Protein AF-A0A498G4J8-F1 (afdb_monomer)

Secondary structure (DSSP, 8-state):
-GGGHHHHS-TTTSS--HHHHHHHHHHHHHHHHHS--HHHHHHHHHHHHHHHHHHHHHHS--SSSSTTS-----S-EETTTTEEPPP--SS-STTSHHHHHHHHHHHHHHHHH--HHHHHHHHHHHHHHHHHHHHTTTHHHHHT-

Foldseek 3Di:
DLQVCVPVHDRLEPSQALVVLVVQLVVLVVVCVVPPDPVSVVSNVVSVVSNCVSVVQQAAFAPDLQRLVRPDQARHAHVVVRDGHGHNCNPVHQLAPVNLVVLCVVLVVQLVVDDDPSVVVSVVVSVVSPVCNVCSNVVCVVVVD

Sequence (145 aa):
FPDVDLFVGVHRKTLHFPVYYSVAAAVFGAVAVASPSTLTVGVAFFFLSAGLHSASDWFGAGDELRPWDRTSDRAVYVHPAKRWLRPRYLVRYDGAPEDLALTLLFAVPGFLAFSGGVRVAVAVGVAVALFYTGFRKRMPEWFGI

Radius of gyration: 16.63 Å; Cα contacts (8 Å, |Δi|>4): 217; chains: 1; bounding box: 40×32×51 Å

Mean predicted aligned error: 2.95 Å

pLDDT: mean 96.65, std 2.93, range [77.69, 98.69]

Solvent-accessible surface area (backbone atoms only — not comparable to full-atom values): 7577 Å² total; per-residue (Å²): 116,38,70,55,13,69,79,78,55,48,62,47,41,67,51,20,41,30,66,61,25,42,53,47,14,54,54,34,39,52,46,19,72,77,52,74,44,76,64,36,44,49,54,14,52,51,26,38,50,45,7,50,55,32,47,46,32,35,40,18,22,30,79,50,98,63,32,84,72,64,85,53,69,38,17,28,33,39,72,96,75,73,40,68,38,58,41,62,44,76,31,58,28,89,38,29,76,64,41,45,51,51,49,52,64,66,42,47,60,54,43,72,76,41,63,70,70,58,24,51,51,46,53,49,50,52,52,50,44,52,51,40,36,76,41,48,87,50,47,41,65,79,72,75,97

Nearest PDB structures (foldseek):
  2oh3-assembly1_A-2  TM=2.855E-01  e=3.733E+00  Paramagnetospirillum magnetotacticum MS-1

Structure (mmCIF, N/CA/C/O backbone):
data_AF-A0A498G4J8-F1
#
_entry.id   AF-A0A498G4J8-F1
#
loop_
_atom_site.group_PDB
_atom_site.id
_atom_site.type_symbol
_atom_site.label_atom_id
_atom_site.label_alt_id
_atom_site.label_comp_id
_atom_site.label_asym_id
_atom_site.label_entity_id
_atom_site.label_seq_id
_atom_site.pdbx_PDB_ins_code
_atom_site.Cartn_x
_atom_site.Cartn_y
_atom_site.Cartn_z
_atom_site.occupancy
_atom_site.B_iso_or_equiv
_atom_site.auth_seq_id
_atom_site.auth_comp_id
_atom_site.auth_asym_id
_atom_site.auth_atom_id
_atom_site.pdbx_PDB_model_num
ATOM 1 N N . PHE A 1 1 ? 4.234 6.672 -0.519 1.00 81.62 1 PHE A N 1
ATOM 2 C CA . PHE A 1 1 ? 3.641 7.684 -1.416 1.00 81.62 1 PHE A CA 1
ATOM 3 C C . PHE A 1 1 ? 2.209 7.993 -1.014 1.00 81.62 1 PHE A C 1
ATOM 5 O O . PHE A 1 1 ? 2.066 9.107 -0.558 1.00 81.62 1 PHE A O 1
ATOM 12 N N . PRO A 1 2 ? 1.172 7.145 -1.043 1.00 96.31 2 PRO A N 1
ATOM 13 C CA . PRO A 1 2 ? -0.123 7.575 -0.490 1.00 96.31 2 PRO A CA 1
ATOM 14 C C . PRO A 1 2 ? -0.036 8.002 0.995 1.00 96.31 2 PRO A C 1
ATOM 16 O O . PRO A 1 2 ? -0.476 9.092 1.343 1.00 96.31 2 PRO A O 1
ATOM 19 N N . ASP A 1 3 ? 0.694 7.245 1.823 1.00 96.62 3 ASP A N 1
ATOM 20 C CA . ASP A 1 3 ? 0.865 7.496 3.273 1.00 96.62 3 ASP A CA 1
ATOM 21 C C . ASP A 1 3 ? 1.578 8.786 3.677 1.00 96.62 3 ASP A C 1
ATOM 23 O O . ASP A 1 3 ? 1.646 9.104 4.861 1.00 96.62 3 ASP A O 1
ATOM 27 N N . VAL A 1 4 ? 2.108 9.568 2.733 1.00 96.94 4 VAL A N 1
ATOM 28 C CA . VAL A 1 4 ? 2.650 10.892 3.086 1.00 96.94 4 VAL A CA 1
ATOM 29 C C . VAL A 1 4 ? 1.542 11.776 3.673 1.00 96.94 4 VAL A C 1
ATOM 31 O O . VAL A 1 4 ? 1.826 12.667 4.472 1.00 96.94 4 VAL A O 1
ATOM 34 N N . ASP A 1 5 ? 0.273 11.484 3.365 1.00 96.25 5 ASP A N 1
ATOM 35 C CA . ASP A 1 5 ? -0.870 12.156 3.975 1.00 96.25 5 ASP A CA 1
ATOM 36 C C . ASP A 1 5 ? -1.050 11.913 5.478 1.00 96.25 5 ASP A C 1
ATOM 38 O O . ASP A 1 5 ? -1.808 12.664 6.085 1.00 96.25 5 ASP A O 1
ATOM 42 N N . LEU A 1 6 ? -0.302 10.989 6.097 1.00 93.31 6 LEU A N 1
ATOM 43 C CA . LEU A 1 6 ? -0.143 10.945 7.557 1.00 93.31 6 LEU A CA 1
ATOM 44 C C . LEU A 1 6 ? 0.443 12.251 8.114 1.00 93.31 6 LEU A C 1
ATOM 46 O O . LEU A 1 6 ? 0.138 12.626 9.242 1.00 93.31 6 LEU A O 1
ATOM 50 N N . PHE A 1 7 ? 1.286 12.938 7.337 1.00 94.31 7 PHE A N 1
ATOM 51 C CA . PHE A 1 7 ? 2.026 14.124 7.780 1.00 94.31 7 PHE A CA 1
ATOM 52 C C . PHE A 1 7 ? 1.485 15.433 7.203 1.00 94.31 7 PHE A C 1
ATOM 54 O O . PHE A 1 7 ? 1.654 16.487 7.810 1.00 94.31 7 PHE A O 1
ATOM 61 N N . VAL A 1 8 ? 0.868 15.389 6.017 1.00 95.12 8 VAL A N 1
ATOM 62 C CA . VAL A 1 8 ? 0.472 16.596 5.262 1.00 95.12 8 VAL A CA 1
ATOM 63 C C . VAL A 1 8 ? -1.036 16.714 5.027 1.00 95.12 8 VAL A C 1
ATOM 65 O O . VAL A 1 8 ? -1.473 17.581 4.270 1.00 95.12 8 VAL A O 1
ATOM 68 N N . GLY A 1 9 ? -1.856 15.843 5.621 1.00 95.94 9 GLY A N 1
ATOM 69 C CA . GLY A 1 9 ? -3.290 15.843 5.354 1.00 95.94 9 GLY A CA 1
ATOM 70 C C . GLY A 1 9 ? -4.107 14.900 6.229 1.00 95.94 9 GLY A C 1
ATOM 71 O O . GLY A 1 9 ? -3.817 14.691 7.402 1.00 95.94 9 GLY A O 1
ATOM 72 N N . VAL A 1 10 ? -5.188 14.383 5.646 1.00 96.62 10 VAL A N 1
ATOM 73 C CA . VAL A 1 10 ? -6.038 13.359 6.250 1.00 96.62 10 VAL A CA 1
ATOM 74 C C . VAL A 1 10 ? -5.610 12.021 5.674 1.00 96.62 10 VAL A C 1
ATOM 76 O O . VAL A 1 10 ? -5.766 11.797 4.469 1.00 96.62 10 VAL A O 1
ATOM 79 N N . HIS A 1 11 ? -5.088 11.152 6.534 1.00 96.94 11 HIS A N 1
ATOM 80 C CA . HIS A 1 11 ? -4.635 9.829 6.136 1.00 96.94 11 HIS A CA 1
ATOM 81 C C . HIS A 1 11 ? -5.737 9.044 5.414 1.00 96.94 11 HIS A C 1
ATOM 83 O O . HIS A 1 11 ? -6.918 9.165 5.746 1.00 96.94 11 HIS A O 1
ATOM 89 N N . ARG A 1 12 ? -5.361 8.285 4.380 1.00 97.38 12 ARG A N 1
ATOM 90 C CA . ARG A 1 12 ? -6.280 7.512 3.520 1.00 97.38 12 ARG A CA 1
ATOM 91 C C . ARG A 1 12 ? -7.335 8.343 2.792 1.00 97.38 12 ARG A C 1
ATOM 93 O O . ARG A 1 12 ? -8.362 7.826 2.336 1.00 97.38 12 ARG A O 1
ATOM 100 N N . LYS A 1 13 ? -7.060 9.641 2.634 1.00 98.06 13 LYS A N 1
ATOM 101 C CA . LYS A 1 13 ? -7.901 10.578 1.888 1.00 98.06 13 LYS A CA 1
ATOM 102 C C . LYS A 1 13 ? -7.093 11.586 1.090 1.00 98.06 13 LYS A C 1
ATOM 104 O O . LYS A 1 13 ? -7.336 11.715 -0.096 1.00 98.06 13 LYS A O 1
ATOM 109 N N . THR A 1 14 ? -6.177 12.337 1.691 1.00 98.00 14 THR A N 1
ATOM 110 C CA . THR A 1 14 ? -5.572 13.480 0.986 1.00 98.00 14 THR A CA 1
ATOM 111 C C . THR A 1 14 ? -4.692 13.044 -0.178 1.00 98.00 14 THR A C 1
ATOM 113 O O . THR A 1 14 ? -4.715 13.701 -1.216 1.00 98.00 14 THR A O 1
ATOM 116 N N . LEU A 1 15 ? -3.942 11.948 -0.028 1.00 98.06 15 LEU A N 1
ATOM 117 C CA . LEU A 1 15 ? -3.063 11.429 -1.082 1.00 98.06 15 LEU A CA 1
ATOM 118 C C . LEU A 1 15 ? -3.410 10.002 -1.516 1.00 98.06 15 LEU A C 1
ATOM 120 O O . LEU A 1 15 ? -2.762 9.467 -2.418 1.00 98.06 15 LEU A O 1
ATOM 124 N N . HIS A 1 16 ? -4.456 9.416 -0.934 1.00 98.38 16 HIS A N 1
ATOM 125 C CA . HIS A 1 16 ? -4.991 8.115 -1.319 1.00 98.38 16 HIS A CA 1
ATOM 126 C C . HIS A 1 16 ? -6.128 8.271 -2.324 1.00 98.38 16 HIS A C 1
ATOM 128 O O . HIS A 1 16 ? -7.260 8.632 -1.992 1.00 98.38 16 HIS A O 1
ATOM 134 N N . PHE A 1 17 ? -5.832 7.954 -3.580 1.00 98.19 17 PHE A N 1
ATOM 135 C CA . PHE A 1 17 ? -6.792 8.033 -4.672 1.00 98.19 17 PHE A CA 1
ATOM 136 C C . PHE A 1 17 ? -6.979 6.653 -5.314 1.00 98.19 17 PHE A C 1
ATOM 138 O O . PHE A 1 17 ? -6.516 6.452 -6.437 1.00 98.19 17 PHE A O 1
ATOM 145 N N . PRO A 1 18 ? -7.681 5.701 -4.658 1.00 98.12 18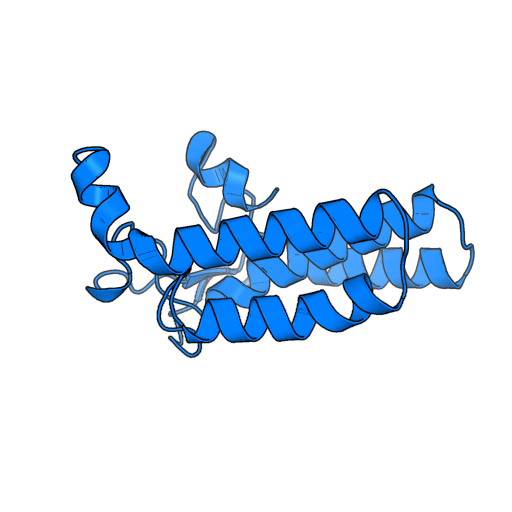 PRO A N 1
ATOM 146 C CA . PRO A 1 18 ? -7.787 4.325 -5.153 1.00 98.12 18 PRO A CA 1
ATOM 147 C C . PRO A 1 18 ? -8.324 4.263 -6.585 1.00 98.12 18 PRO A C 1
ATOM 149 O O . PRO A 1 18 ? -7.783 3.552 -7.418 1.00 98.12 18 PRO A O 1
ATOM 152 N N . VAL A 1 19 ? -9.328 5.078 -6.919 1.00 98.50 19 VAL A N 1
ATOM 153 C CA . VAL A 1 19 ? -9.889 5.101 -8.278 1.00 98.50 19 VAL A CA 1
ATOM 154 C C . VAL A 1 19 ? -8.951 5.785 -9.276 1.00 98.50 19 VAL A C 1
ATOM 156 O O . VAL A 1 19 ? -8.650 5.215 -10.321 1.00 98.50 19 VAL A O 1
ATOM 159 N N . TYR A 1 20 ? -8.478 7.001 -8.983 1.00 98.50 20 TYR A N 1
ATOM 160 C CA . TYR A 1 20 ? -7.702 7.775 -9.960 1.00 98.50 20 TYR A CA 1
ATOM 161 C C . TYR A 1 20 ? -6.321 7.175 -10.219 1.00 98.50 20 TYR A C 1
ATOM 163 O O . TYR A 1 20 ? -5.886 7.153 -11.367 1.00 98.50 20 TYR A O 1
ATOM 171 N N . TYR A 1 21 ? -5.660 6.629 -9.196 1.00 98.56 21 TYR A N 1
ATOM 172 C CA . TYR A 1 21 ? -4.398 5.924 -9.391 1.00 98.56 21 TYR A CA 1
ATOM 173 C C . TYR A 1 21 ? -4.579 4.616 -10.155 1.00 98.56 21 TYR A C 1
ATOM 175 O O . TYR A 1 21 ? -3.750 4.329 -11.008 1.00 98.56 21 TYR A O 1
ATOM 183 N N . SER A 1 22 ? -5.663 3.858 -9.945 1.00 98.38 22 SER A N 1
ATOM 184 C CA . SER A 1 22 ? -5.940 2.671 -10.769 1.00 98.38 22 SER A CA 1
ATOM 185 C C . SER A 1 22 ? -6.195 3.023 -12.237 1.00 98.38 22 SER A C 1
ATOM 187 O O . SER A 1 22 ? -5.690 2.337 -13.124 1.00 98.38 22 SER A O 1
ATOM 189 N N . VAL A 1 23 ? -6.924 4.110 -12.514 1.00 98.62 23 VAL A N 1
ATOM 190 C CA . VAL A 1 23 ? -7.115 4.600 -13.891 1.00 98.62 23 VAL A CA 1
ATOM 191 C C . VAL A 1 23 ? -5.782 5.038 -14.498 1.00 98.62 23 VAL A C 1
ATOM 193 O O . VAL A 1 23 ? -5.454 4.625 -15.608 1.00 98.62 23 VAL A O 1
ATOM 196 N N . ALA A 1 24 ? -4.980 5.814 -13.764 1.00 98.62 24 ALA A N 1
ATOM 197 C CA . ALA A 1 24 ? -3.651 6.220 -14.212 1.00 98.62 24 ALA A CA 1
ATOM 198 C C . ALA A 1 24 ? -2.746 5.002 -14.466 1.00 98.62 24 ALA A C 1
ATOM 200 O O . ALA A 1 24 ? -2.088 4.939 -15.499 1.00 98.62 24 ALA A O 1
ATOM 201 N N . ALA A 1 25 ? -2.766 4.000 -13.585 1.00 98.56 25 ALA A N 1
ATOM 202 C CA . ALA A 1 25 ? -2.013 2.761 -13.747 1.00 98.56 25 ALA A CA 1
ATOM 203 C C . ALA A 1 25 ? -2.392 2.024 -15.038 1.00 98.56 25 ALA A C 1
ATOM 205 O O . ALA A 1 25 ? -1.505 1.573 -15.757 1.00 98.56 25 ALA A O 1
ATOM 206 N N . ALA A 1 26 ? -3.684 1.946 -15.375 1.00 98.62 26 ALA A N 1
ATOM 207 C CA . ALA A 1 26 ? -4.135 1.337 -16.626 1.00 98.62 26 ALA A CA 1
ATOM 208 C C . ALA A 1 26 ? -3.655 2.127 -17.856 1.00 98.62 26 ALA A C 1
ATOM 210 O O . ALA A 1 26 ? -3.119 1.540 -18.797 1.00 98.62 26 ALA A O 1
ATOM 211 N N . VAL A 1 27 ? -3.789 3.458 -17.832 1.00 98.69 27 VAL A N 1
ATOM 212 C CA . VAL A 1 27 ? -3.358 4.339 -18.931 1.00 98.69 27 VAL A CA 1
ATOM 213 C C . VAL A 1 27 ? -1.847 4.252 -19.145 1.00 98.69 27 VAL A C 1
ATOM 215 O O . VAL A 1 27 ? -1.392 3.969 -20.252 1.00 98.69 27 VAL A O 1
ATOM 218 N N . PHE A 1 28 ? -1.052 4.449 -18.094 1.00 98.62 28 PHE A N 1
ATOM 219 C CA . PHE A 1 28 ? 0.407 4.404 -18.199 1.00 98.62 28 PHE A CA 1
ATOM 220 C C . PHE A 1 28 ? 0.933 2.984 -18.417 1.00 98.62 28 PHE A C 1
ATOM 222 O O . PHE A 1 28 ? 1.951 2.816 -19.083 1.00 98.62 28 PHE A O 1
ATOM 229 N N . GLY A 1 29 ? 0.217 1.959 -17.949 1.00 98.62 29 GLY A N 1
ATOM 230 C CA . GLY A 1 29 ? 0.483 0.565 -18.294 1.00 98.62 29 GLY A CA 1
ATOM 231 C C . GLY A 1 29 ? 0.346 0.309 -19.795 1.00 98.62 29 GLY A C 1
ATOM 232 O O . GLY A 1 29 ? 1.249 -0.265 -20.398 1.00 98.62 29 GLY A O 1
ATOM 233 N N . ALA A 1 30 ? -0.721 0.807 -20.428 1.00 98.69 30 ALA A N 1
ATOM 234 C CA . ALA A 1 30 ? -0.889 0.707 -21.879 1.00 98.69 30 ALA A CA 1
ATOM 235 C C . ALA A 1 30 ? 0.229 1.441 -22.642 1.00 98.69 30 ALA A C 1
ATOM 237 O O . ALA A 1 30 ? 0.765 0.908 -23.614 1.00 98.69 30 ALA A O 1
ATOM 238 N N . VAL A 1 31 ? 0.642 2.621 -22.166 1.00 98.62 31 VAL A N 1
ATOM 239 C CA . VAL A 1 31 ? 1.786 3.359 -22.730 1.00 98.62 31 VAL A CA 1
ATOM 240 C C . VAL A 1 31 ? 3.087 2.560 -22.600 1.00 98.62 31 VAL A C 1
ATOM 242 O O . VAL A 1 31 ? 3.852 2.488 -23.558 1.00 98.62 31 VAL A O 1
ATOM 245 N N . ALA A 1 32 ? 3.337 1.929 -21.450 1.00 98.56 32 ALA A N 1
ATOM 246 C CA . ALA A 1 32 ? 4.526 1.106 -21.236 1.00 98.56 32 ALA A CA 1
ATOM 247 C C . ALA A 1 32 ? 4.561 -0.131 -22.147 1.00 98.56 32 ALA A C 1
ATOM 249 O O . ALA A 1 32 ? 5.632 -0.494 -22.625 1.00 98.56 32 ALA A O 1
ATOM 250 N N . VAL A 1 33 ? 3.404 -0.742 -22.428 1.00 98.50 33 VAL A N 1
ATOM 251 C CA . VAL A 1 33 ? 3.286 -1.859 -23.382 1.00 98.50 33 VAL A CA 1
ATOM 252 C C . VAL A 1 33 ? 3.523 -1.393 -24.820 1.00 98.50 33 VAL A C 1
ATOM 254 O O . VAL A 1 33 ? 4.227 -2.065 -25.568 1.00 98.50 33 VAL A O 1
ATOM 257 N N . ALA A 1 34 ? 2.963 -0.246 -25.212 1.00 98.56 34 ALA A N 1
ATOM 258 C CA . ALA A 1 34 ? 3.090 0.276 -26.573 1.00 98.56 34 ALA A CA 1
ATOM 259 C C . ALA A 1 34 ? 4.488 0.848 -26.880 1.00 98.56 34 ALA A C 1
ATOM 261 O O . ALA A 1 34 ? 4.950 0.768 -28.014 1.00 98.56 34 ALA A O 1
ATOM 262 N N . SER A 1 35 ? 5.155 1.435 -25.882 1.00 97.81 35 SER A N 1
ATOM 263 C CA . SER A 1 35 ? 6.463 2.084 -26.019 1.00 97.81 35 SER A CA 1
ATOM 264 C C . SER A 1 35 ? 7.323 1.832 -24.769 1.00 97.81 35 SER A C 1
ATOM 266 O O . SER A 1 35 ? 7.433 2.705 -23.893 1.00 97.81 35 SER A O 1
ATOM 268 N N . PRO A 1 36 ? 7.937 0.642 -24.649 1.00 98.00 36 PRO A N 1
ATOM 269 C CA . PRO A 1 36 ? 8.683 0.257 -23.459 1.00 98.00 36 PRO A CA 1
ATOM 270 C C . PRO A 1 36 ? 9.987 1.050 -23.316 1.00 98.00 36 PRO A C 1
ATOM 272 O O . PRO A 1 36 ? 10.833 1.086 -24.205 1.00 98.00 36 PRO A O 1
ATOM 275 N N . SER A 1 37 ? 10.157 1.677 -22.156 1.00 98.19 37 SER A N 1
ATOM 276 C CA . SER A 1 37 ? 11.364 2.389 -21.731 1.00 98.19 37 SER A CA 1
ATOM 277 C C . SER A 1 37 ? 11.428 2.401 -20.203 1.00 98.19 37 SER A C 1
ATOM 279 O O . SER A 1 37 ? 10.408 2.206 -19.539 1.00 98.19 37 SER A O 1
ATOM 281 N N . THR A 1 38 ? 12.593 2.696 -19.620 1.00 97.75 38 THR A N 1
ATOM 282 C CA . THR A 1 38 ? 12.727 2.833 -18.157 1.00 97.75 38 THR A CA 1
ATOM 283 C C . THR A 1 38 ? 11.725 3.832 -17.578 1.00 97.75 38 THR A C 1
ATOM 285 O O . THR A 1 38 ? 11.136 3.576 -16.531 1.00 97.75 38 THR A O 1
ATOM 288 N N . LEU A 1 39 ? 11.487 4.948 -18.274 1.00 98.31 39 LEU A N 1
ATOM 289 C CA . LEU A 1 39 ? 10.552 5.977 -17.829 1.00 98.31 39 LEU A CA 1
ATOM 290 C C . LEU A 1 39 ? 9.099 5.493 -17.892 1.00 98.31 39 LEU A C 1
ATOM 292 O O . LEU A 1 39 ? 8.380 5.614 -16.904 1.00 98.31 39 LEU A O 1
ATOM 296 N N . THR A 1 40 ? 8.663 4.933 -19.024 1.00 98.38 40 THR A N 1
ATOM 297 C CA . THR A 1 40 ? 7.268 4.489 -19.194 1.00 98.38 40 THR A CA 1
ATOM 298 C C . THR A 1 40 ? 6.926 3.344 -18.242 1.00 98.38 40 THR A C 1
ATOM 300 O O . THR A 1 40 ? 5.874 3.376 -17.607 1.00 98.38 40 THR A O 1
ATOM 303 N N . VAL A 1 41 ? 7.848 2.396 -18.047 1.00 98.06 41 VAL A N 1
ATOM 304 C CA . VAL A 1 41 ? 7.712 1.322 -17.052 1.00 98.06 41 VAL A CA 1
ATOM 305 C C . VAL A 1 41 ? 7.711 1.892 -15.631 1.00 98.06 41 VAL A C 1
ATOM 307 O O . VAL A 1 41 ? 6.832 1.555 -14.841 1.00 98.06 41 VAL A O 1
ATOM 310 N N . GLY A 1 42 ? 8.640 2.794 -15.304 1.00 98.06 42 GLY A N 1
ATOM 311 C CA . GLY A 1 42 ? 8.723 3.414 -13.980 1.00 98.06 42 GLY A CA 1
ATOM 312 C C . GLY A 1 42 ? 7.448 4.169 -13.592 1.00 98.06 42 GLY A C 1
ATOM 313 O O . GLY A 1 42 ? 6.927 3.971 -12.497 1.00 98.06 42 GLY A O 1
ATOM 314 N N . VAL A 1 43 ? 6.897 4.975 -14.504 1.00 98.50 43 VAL A N 1
ATOM 315 C CA . VAL A 1 43 ? 5.636 5.705 -14.287 1.00 98.50 43 VAL A CA 1
ATOM 316 C C . VAL A 1 43 ? 4.453 4.743 -14.142 1.00 98.50 43 VAL A C 1
ATOM 318 O O . VAL A 1 43 ? 3.621 4.929 -13.252 1.00 98.50 43 VAL A O 1
ATOM 321 N N . ALA A 1 44 ? 4.386 3.690 -14.963 1.00 98.50 44 ALA A N 1
ATOM 322 C CA . ALA A 1 44 ? 3.336 2.681 -14.853 1.00 98.50 44 ALA A CA 1
ATOM 323 C C . ALA A 1 44 ? 3.356 1.985 -13.481 1.00 98.50 44 ALA A C 1
ATOM 325 O O . ALA A 1 44 ? 2.329 1.930 -12.804 1.00 98.50 44 ALA A O 1
ATOM 326 N N . PHE A 1 45 ? 4.526 1.518 -13.030 1.00 97.56 45 PHE A N 1
ATOM 327 C CA . PHE A 1 45 ? 4.669 0.870 -11.723 1.00 97.56 45 PHE A CA 1
ATOM 328 C C . PHE A 1 45 ? 4.466 1.833 -10.549 1.00 97.56 45 PHE A C 1
ATOM 330 O O . PHE A 1 45 ? 3.942 1.414 -9.517 1.00 97.56 45 PHE A O 1
ATOM 337 N N . PHE A 1 46 ? 4.809 3.115 -10.698 1.00 98.38 46 PHE A N 1
ATOM 338 C CA . PHE A 1 46 ? 4.520 4.139 -9.694 1.00 98.38 46 PHE A CA 1
ATOM 339 C C . PHE A 1 46 ? 3.012 4.258 -9.431 1.00 98.38 46 PHE A C 1
ATOM 341 O O . PHE A 1 46 ? 2.574 4.126 -8.287 1.00 98.38 46 PHE A O 1
ATOM 348 N N . PHE A 1 47 ? 2.203 4.443 -10.481 1.00 98.62 47 PHE A N 1
ATOM 349 C CA . PHE A 1 47 ? 0.748 4.540 -10.328 1.00 98.62 47 PHE A CA 1
ATOM 350 C C . PHE A 1 47 ? 0.104 3.209 -9.950 1.00 98.62 47 PHE A C 1
ATOM 352 O O . PHE A 1 47 ? -0.831 3.201 -9.150 1.00 98.62 47 PHE A O 1
ATOM 359 N N . LEU A 1 48 ? 0.611 2.087 -10.471 1.00 98.31 48 LEU A N 1
ATOM 360 C CA . LEU A 1 48 ? 0.141 0.756 -10.087 1.00 98.31 48 LEU A CA 1
ATOM 361 C C . LEU A 1 48 ? 0.330 0.521 -8.588 1.00 98.31 48 LEU A C 1
ATOM 363 O O . LEU A 1 48 ? -0.616 0.125 -7.915 1.00 98.31 48 LEU A O 1
ATOM 367 N N . SER A 1 49 ? 1.521 0.816 -8.063 1.00 97.50 49 SER A N 1
ATOM 368 C CA . SER A 1 49 ? 1.822 0.712 -6.635 1.00 97.50 49 SER A CA 1
ATOM 369 C C . SER A 1 49 ? 0.923 1.638 -5.808 1.00 97.50 49 SER A C 1
ATOM 371 O O . SER A 1 49 ? 0.280 1.188 -4.864 1.00 97.50 49 SER A O 1
ATOM 373 N N . ALA A 1 50 ? 0.775 2.905 -6.213 1.00 98.31 50 ALA A N 1
ATOM 374 C CA . ALA A 1 50 ? -0.078 3.872 -5.520 1.00 98.31 50 ALA A CA 1
ATOM 375 C C . ALA A 1 50 ? -1.562 3.464 -5.480 1.00 98.31 50 ALA A C 1
ATOM 377 O O . ALA A 1 50 ? -2.236 3.622 -4.456 1.00 98.31 50 ALA A O 1
ATOM 378 N N . GLY A 1 51 ? -2.072 2.949 -6.601 1.00 98.31 51 GLY A N 1
ATOM 379 C CA . GLY A 1 51 ? -3.441 2.467 -6.731 1.00 98.31 51 GLY A CA 1
ATOM 380 C C . GLY A 1 51 ? -3.674 1.197 -5.931 1.00 98.31 51 GLY A C 1
ATOM 381 O O . GLY A 1 51 ? -4.660 1.127 -5.203 1.00 98.31 51 GLY A O 1
ATOM 382 N N . LEU A 1 52 ? -2.752 0.232 -6.006 1.00 97.56 52 LEU A N 1
ATOM 383 C CA . LEU A 1 52 ? -2.846 -1.015 -5.251 1.00 97.56 52 LEU A CA 1
ATOM 384 C C . LEU A 1 52 ? -2.789 -0.760 -3.743 1.00 97.56 52 LEU A C 1
ATOM 386 O O . LEU A 1 52 ? -3.639 -1.284 -3.036 1.00 97.56 52 LEU A O 1
ATOM 390 N N . HIS A 1 53 ? -1.880 0.103 -3.282 1.00 97.75 53 HIS A N 1
ATOM 391 C CA . HIS A 1 53 ? -1.795 0.563 -1.890 1.00 97.75 53 HIS A CA 1
ATOM 392 C C . HIS A 1 53 ? -3.124 1.158 -1.413 1.00 97.75 53 HIS A C 1
ATOM 394 O O . HIS A 1 53 ? -3.731 0.684 -0.457 1.00 97.75 53 HIS A O 1
ATOM 400 N N . SER A 1 54 ? -3.638 2.147 -2.149 1.00 98.12 54 SER A N 1
ATOM 401 C CA . SER A 1 54 ? -4.888 2.821 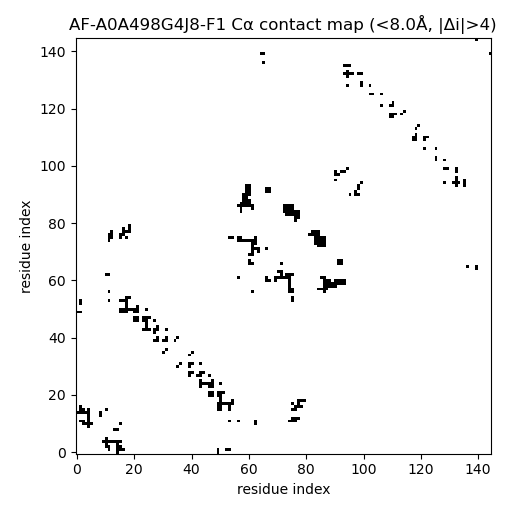-1.778 1.00 98.12 54 SER A CA 1
ATOM 402 C C . SER A 1 54 ? -6.098 1.880 -1.834 1.00 98.12 54 SER A C 1
ATOM 404 O O . SER A 1 54 ? -7.055 2.033 -1.080 1.00 98.12 54 SER A O 1
ATOM 406 N N . ALA A 1 55 ? -6.105 0.917 -2.758 1.00 97.31 55 ALA A N 1
ATOM 407 C CA . ALA A 1 55 ? -7.176 -0.065 -2.869 1.00 97.31 55 ALA A CA 1
ATOM 408 C C . ALA A 1 55 ? -7.089 -1.130 -1.766 1.00 97.31 55 ALA A C 1
ATOM 410 O O . ALA A 1 55 ? -8.129 -1.566 -1.267 1.00 97.31 55 ALA A O 1
ATOM 411 N N . SER A 1 56 ? -5.875 -1.532 -1.368 1.00 96.88 56 SER A N 1
ATOM 412 C CA . SER A 1 56 ? -5.657 -2.533 -0.321 1.00 96.88 56 SER A CA 1
ATOM 413 C C . SER A 1 56 ? -6.182 -2.089 1.040 1.00 96.88 56 SER A C 1
ATOM 415 O O . SER A 1 56 ? -6.692 -2.930 1.779 1.00 96.88 56 SER A O 1
ATOM 417 N N . ASP A 1 57 ? -6.193 -0.783 1.321 1.00 97.38 57 ASP A N 1
ATOM 418 C CA . ASP A 1 57 ? -6.757 -0.222 2.556 1.00 97.38 57 ASP A CA 1
ATOM 419 C C . ASP A 1 57 ? -8.215 -0.630 2.781 1.00 97.38 57 ASP A C 1
ATOM 421 O O . ASP A 1 57 ? -8.640 -0.849 3.913 1.00 97.38 57 ASP A O 1
ATOM 425 N N . TRP A 1 58 ? -8.995 -0.799 1.707 1.00 97.94 58 TRP A N 1
ATOM 426 C CA . TRP A 1 58 ? -10.379 -1.264 1.815 1.00 97.94 58 TRP A CA 1
ATOM 427 C C . TRP A 1 58 ? -10.485 -2.689 2.373 1.00 97.94 58 TRP A C 1
ATOM 429 O O . TRP A 1 58 ? -11.437 -3.026 3.084 1.00 97.94 58 TRP A O 1
ATOM 439 N N . PHE A 1 59 ? -9.511 -3.534 2.045 1.00 97.25 59 PHE A N 1
ATOM 440 C CA . PHE A 1 59 ? -9.458 -4.929 2.469 1.00 97.25 59 PHE A CA 1
ATOM 441 C C . PHE A 1 59 ? -8.776 -5.106 3.832 1.00 97.25 59 PHE A C 1
ATOM 443 O O . PHE A 1 59 ? -8.928 -6.162 4.448 1.00 97.25 59 PHE A O 1
ATOM 450 N N . GLY A 1 60 ? -8.068 -4.083 4.309 1.00 96.31 60 GLY A N 1
ATOM 451 C CA . GLY A 1 60 ? -7.435 -4.043 5.620 1.00 96.31 60 GLY A CA 1
ATOM 452 C C . GLY A 1 60 ? -8.354 -3.555 6.744 1.00 96.31 60 GLY A C 1
ATOM 453 O O . GLY A 1 60 ? -9.585 -3.690 6.698 1.00 96.31 60 GLY A O 1
ATOM 454 N N . ALA A 1 61 ? -7.712 -3.001 7.771 1.00 95.94 61 ALA A N 1
ATOM 455 C CA . ALA A 1 61 ? -8.342 -2.423 8.953 1.00 95.94 61 ALA A CA 1
ATOM 456 C C . ALA A 1 61 ? -8.660 -0.925 8.796 1.00 95.94 61 ALA A C 1
ATOM 458 O O . ALA A 1 61 ? -8.404 -0.338 7.744 1.00 95.94 61 ALA A O 1
ATOM 459 N N . GLY A 1 62 ? -9.216 -0.307 9.843 1.00 94.75 62 GLY A N 1
ATOM 460 C CA . GLY A 1 62 ? -9.476 1.136 9.895 1.00 94.75 62 GLY A CA 1
ATOM 461 C C . GLY A 1 62 ? -8.214 2.008 9.831 1.00 94.75 62 GLY A C 1
ATOM 462 O O . GLY A 1 62 ? -7.092 1.503 9.879 1.00 94.75 62 GLY A O 1
ATOM 463 N N . ASP A 1 63 ? -8.409 3.324 9.724 1.00 93.00 63 ASP A N 1
ATOM 464 C CA . ASP A 1 63 ? -7.369 4.374 9.689 1.00 93.00 63 ASP A CA 1
ATOM 465 C C . ASP A 1 63 ? -6.776 4.726 11.071 1.00 93.00 63 ASP A C 1
ATOM 467 O O . ASP A 1 63 ? -6.080 5.726 11.237 1.00 93.00 63 ASP A O 1
ATOM 471 N N . GLU A 1 64 ? -7.064 3.905 12.075 1.00 91.94 64 GLU A N 1
ATOM 472 C CA . GLU A 1 64 ? -6.707 4.112 13.474 1.00 91.94 64 GLU A CA 1
ATOM 473 C C . GLU A 1 64 ? -5.323 3.541 13.826 1.00 91.94 64 GLU A C 1
ATOM 475 O O . GLU A 1 64 ? -4.838 2.590 13.215 1.00 91.94 64 GLU A O 1
ATOM 480 N N . LEU A 1 65 ? -4.687 4.087 14.869 1.00 91.62 65 LEU A N 1
ATOM 481 C CA . LEU A 1 65 ? -3.354 3.657 15.313 1.00 91.62 65 LEU A CA 1
ATOM 482 C C . LEU A 1 65 ? -3.337 2.215 15.859 1.00 91.62 65 LEU A C 1
ATOM 484 O O . LEU A 1 65 ? -2.355 1.480 15.678 1.00 91.62 65 LEU A O 1
ATOM 488 N N . ARG A 1 66 ? -4.433 1.816 16.519 1.00 94.81 66 ARG A N 1
ATOM 489 C CA . ARG A 1 66 ? -4.668 0.488 17.113 1.00 94.81 66 ARG A CA 1
ATOM 490 C C . ARG A 1 66 ? -5.816 -0.229 16.383 1.00 94.81 66 ARG A C 1
ATOM 492 O O . ARG A 1 66 ? -6.889 -0.424 16.945 1.00 94.81 66 ARG A O 1
ATOM 499 N N . PRO A 1 67 ? -5.606 -0.647 15.122 1.00 93.88 67 PRO A N 1
ATOM 500 C CA . PRO A 1 67 ? -6.651 -1.200 14.248 1.00 93.88 67 PRO A CA 1
ATOM 501 C C . PRO A 1 67 ? -7.331 -2.476 14.761 1.00 93.88 67 PRO A C 1
ATOM 503 O O . PRO A 1 67 ? -8.394 -2.869 14.279 1.00 93.88 67 PRO A O 1
ATOM 506 N N . TRP A 1 68 ? -6.723 -3.150 15.738 1.00 95.25 68 TRP A N 1
ATOM 507 C CA . TRP A 1 68 ? -7.305 -4.319 16.392 1.00 95.25 68 TRP A CA 1
ATOM 508 C C . TRP A 1 68 ? -8.441 -3.978 17.367 1.00 95.25 68 TRP A C 1
ATOM 510 O O . TRP A 1 68 ? -9.203 -4.885 17.696 1.00 95.25 68 TRP A O 1
ATOM 520 N N . ASP A 1 69 ? -8.588 -2.715 17.777 1.00 94.94 69 ASP A N 1
ATOM 521 C CA . ASP A 1 69 ? -9.681 -2.260 18.647 1.00 94.94 69 ASP A CA 1
ATOM 522 C C . ASP A 1 69 ? -10.972 -1.964 17.857 1.00 94.94 69 ASP A C 1
ATOM 524 O O . ASP A 1 69 ? -12.063 -1.987 18.425 1.00 94.94 69 ASP A O 1
ATOM 528 N N . ARG A 1 70 ? -10.865 -1.780 16.529 1.00 95.19 70 ARG A N 1
ATOM 529 C CA . ARG A 1 70 ? -11.987 -1.635 15.581 1.00 95.19 70 ARG A CA 1
ATOM 530 C C . ARG A 1 70 ? -12.947 -0.494 15.919 1.00 95.19 70 ARG A C 1
ATOM 532 O O . ARG A 1 70 ? -14.166 -0.672 15.924 1.00 95.19 70 ARG A O 1
ATOM 539 N N . THR A 1 71 ? -12.396 0.680 16.201 1.00 95.12 71 THR A N 1
ATOM 540 C CA . THR A 1 71 ? -13.172 1.859 16.607 1.00 95.12 71 THR A CA 1
ATOM 541 C C . THR A 1 71 ? -13.534 2.776 15.437 1.00 95.12 71 THR A C 1
ATOM 543 O O . THR A 1 71 ? -14.498 3.535 15.529 1.00 95.12 71 THR A O 1
ATOM 546 N N . SER A 1 72 ? -12.810 2.676 14.320 1.00 95.12 72 SER A N 1
ATOM 547 C CA . SER A 1 72 ? -13.044 3.434 13.093 1.00 95.12 72 SER A CA 1
ATOM 548 C C . SER A 1 72 ? -13.856 2.640 12.069 1.00 95.12 72 SER A C 1
ATOM 550 O O . SER A 1 72 ? -13.566 1.484 11.758 1.00 95.12 72 SER A O 1
ATOM 552 N 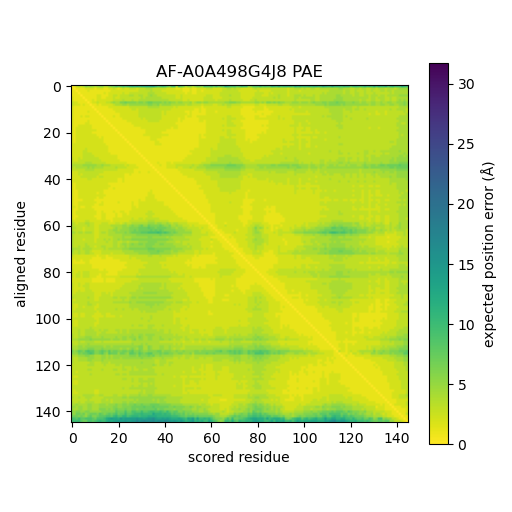N . ASP A 1 73 ? -14.853 3.293 11.469 1.00 96.62 73 ASP A N 1
ATOM 553 C CA . ASP A 1 73 ? -15.614 2.773 10.331 1.00 96.62 73 ASP A CA 1
ATOM 554 C C . ASP A 1 73 ? -15.047 3.226 8.973 1.00 96.62 73 ASP A C 1
ATOM 556 O O . ASP A 1 73 ? -15.700 3.056 7.937 1.00 96.62 73 ASP A O 1
ATOM 560 N N . ARG A 1 74 ? -13.827 3.781 8.961 1.00 97.88 74 ARG A N 1
ATOM 561 C CA . ARG A 1 74 ? -13.177 4.369 7.784 1.00 97.88 74 ARG A CA 1
ATOM 562 C C . ARG A 1 74 ? -11.984 3.539 7.335 1.00 97.88 74 ARG A C 1
ATOM 564 O O . ARG A 1 74 ? -10.996 3.413 8.044 1.00 97.88 74 ARG A O 1
ATOM 571 N N . ALA A 1 75 ? -12.076 3.001 6.123 1.00 97.44 75 ALA A N 1
ATOM 572 C CA . ALA A 1 75 ? -10.968 2.334 5.452 1.00 97.44 75 ALA A CA 1
ATOM 573 C C . ALA A 1 75 ? -10.214 3.295 4.540 1.00 97.44 75 ALA A C 1
ATOM 575 O O . ALA A 1 75 ? -9.110 3.692 4.861 1.00 97.44 75 ALA A O 1
ATOM 576 N N . VAL A 1 76 ? -10.820 3.687 3.419 1.00 98.25 76 VAL A N 1
ATOM 577 C CA . VAL A 1 76 ? -10.233 4.604 2.434 1.00 98.25 76 VAL A CA 1
ATOM 578 C C . VAL A 1 76 ? -11.321 5.476 1.824 1.00 98.25 76 VAL A C 1
ATOM 580 O O . VAL A 1 76 ? -12.464 5.035 1.639 1.00 98.25 76 VAL A O 1
ATOM 583 N N . TYR A 1 77 ? -10.991 6.731 1.536 1.00 98.56 77 TYR A N 1
ATOM 584 C CA . TYR A 1 77 ? -11.928 7.673 0.944 1.00 98.56 77 TYR A CA 1
ATOM 585 C C . TYR A 1 77 ? -11.972 7.540 -0.583 1.00 98.56 77 TYR A C 1
ATOM 587 O O . TYR A 1 77 ? -10.965 7.633 -1.285 1.00 98.56 77 TYR A O 1
ATOM 595 N N . VAL A 1 78 ? -13.176 7.380 -1.131 1.00 98.62 78 VAL A N 1
ATOM 596 C CA . VAL A 1 78 ? -13.406 7.303 -2.576 1.00 98.62 78 VAL A CA 1
ATOM 597 C C . VAL A 1 78 ? -13.904 8.653 -3.072 1.00 98.62 78 VAL A C 1
ATOM 599 O O . VAL A 1 78 ? -15.085 8.977 -2.958 1.00 98.62 78 VAL A O 1
ATOM 602 N N . HIS A 1 79 ? -12.997 9.431 -3.663 1.00 98.50 79 HIS A N 1
ATOM 603 C CA . HIS A 1 79 ? -13.262 10.795 -4.130 1.00 98.50 79 HIS A CA 1
ATOM 604 C C . HIS A 1 79 ? -14.420 10.916 -5.128 1.00 98.50 79 HIS A C 1
ATOM 606 O O . HIS A 1 79 ? -15.277 11.771 -4.894 1.00 98.50 79 HIS A O 1
ATOM 612 N N . PRO A 1 80 ? -14.530 10.067 -6.173 1.00 98.38 80 PRO A N 1
ATOM 613 C CA . PRO A 1 80 ? -15.666 10.141 -7.094 1.00 98.38 80 PRO A 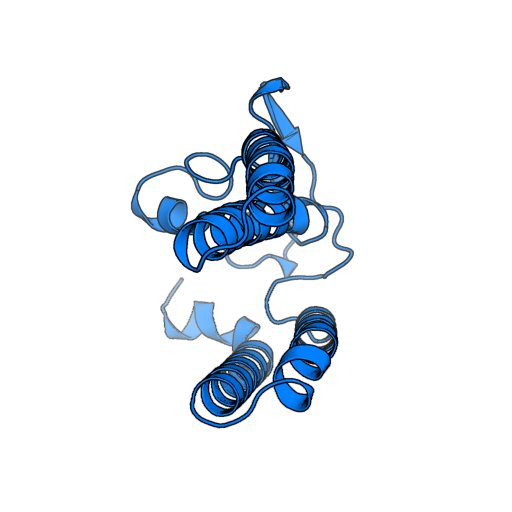CA 1
ATOM 614 C C . PRO A 1 80 ? -17.021 9.944 -6.401 1.00 98.38 80 PRO A C 1
ATOM 616 O O . PRO A 1 80 ? -17.997 10.600 -6.745 1.00 98.38 80 PRO A O 1
ATOM 619 N N . ALA A 1 81 ? -17.071 9.070 -5.391 1.00 97.94 81 ALA A N 1
ATOM 620 C CA . ALA A 1 81 ? -18.283 8.760 -4.632 1.00 97.94 81 ALA A CA 1
ATOM 621 C C . ALA A 1 81 ? -18.466 9.644 -3.384 1.00 97.94 81 ALA A C 1
ATOM 623 O O . ALA A 1 81 ? -19.448 9.483 -2.664 1.00 97.94 81 ALA A O 1
ATOM 624 N N . LYS A 1 82 ? -17.508 10.538 -3.108 1.00 98.19 82 LYS A N 1
ATOM 625 C CA . LYS A 1 82 ? -17.461 11.448 -1.955 1.00 98.19 82 LYS A CA 1
ATOM 626 C C . LYS A 1 82 ? -17.774 10.777 -0.608 1.00 98.19 82 LYS A C 1
ATOM 628 O O . LYS A 1 82 ? -18.482 11.342 0.223 1.00 98.19 82 LYS A O 1
ATOM 633 N N . ARG A 1 83 ? -17.263 9.563 -0.386 1.00 98.12 83 ARG A N 1
ATOM 634 C CA . ARG A 1 83 ? -17.538 8.790 0.835 1.00 98.12 83 ARG A CA 1
ATOM 635 C C . ARG A 1 83 ? -16.366 7.923 1.264 1.00 98.12 83 ARG A C 1
ATOM 637 O O . ARG A 1 83 ? -15.554 7.511 0.438 1.00 98.12 83 ARG A O 1
ATOM 644 N N . TRP A 1 84 ? -16.347 7.591 2.547 1.00 98.56 84 TRP A N 1
ATOM 645 C CA . TRP A 1 84 ? -15.499 6.540 3.095 1.00 98.56 84 TRP A CA 1
ATOM 646 C C . TRP A 1 84 ? -16.072 5.162 2.774 1.00 98.56 84 TRP A C 1
ATOM 648 O O . TRP A 1 84 ? -17.288 4.954 2.821 1.00 98.56 84 TRP A O 1
ATOM 658 N N . LEU A 1 85 ? -15.193 4.219 2.449 1.00 98.44 85 LEU A N 1
ATOM 659 C CA . LEU A 1 85 ? -15.524 2.800 2.496 1.00 98.44 85 LEU A CA 1
ATOM 660 C C . LEU A 1 85 ? -15.324 2.274 3.916 1.00 98.44 85 LEU A C 1
ATOM 662 O O . LEU A 1 85 ? -14.441 2.746 4.627 1.00 98.44 85 LEU A O 1
ATOM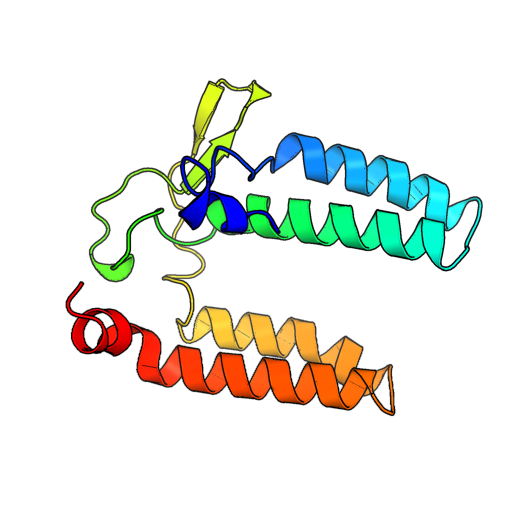 666 N N . ARG A 1 86 ? -16.120 1.271 4.299 1.00 98.12 86 ARG A N 1
ATOM 667 C CA . ARG A 1 86 ? -15.944 0.560 5.571 1.00 98.12 86 ARG A CA 1
ATOM 668 C C . ARG A 1 86 ? -14.831 -0.489 5.465 1.00 98.12 86 ARG A C 1
ATOM 670 O O . ARG A 1 86 ? -14.778 -1.156 4.423 1.00 98.12 86 ARG A O 1
ATOM 677 N N . PRO A 1 87 ? -13.996 -0.671 6.506 1.00 97.69 87 PRO A N 1
ATOM 678 C CA . PRO A 1 87 ? -12.965 -1.705 6.521 1.00 97.69 87 PRO A CA 1
ATOM 679 C C . PRO A 1 87 ? -13.568 -3.100 6.429 1.00 97.69 87 PRO A C 1
ATOM 681 O O . PRO A 1 87 ? -14.604 -3.384 7.036 1.00 97.69 87 PRO A O 1
ATOM 684 N N . ARG A 1 88 ? -12.925 -3.974 5.653 1.00 97.12 88 ARG A N 1
ATOM 685 C CA . ARG A 1 88 ? -13.373 -5.362 5.484 1.00 97.12 88 ARG A CA 1
ATOM 686 C C . ARG A 1 88 ? -12.633 -6.355 6.372 1.00 97.12 88 ARG A C 1
ATOM 688 O O . ARG A 1 88 ? -13.139 -7.458 6.548 1.00 97.12 88 ARG A O 1
ATOM 695 N N . TYR A 1 89 ? -11.479 -5.979 6.929 1.00 96.31 89 TYR A N 1
ATOM 696 C CA . TYR A 1 89 ? -10.677 -6.827 7.815 1.00 96.31 89 TYR A CA 1
ATOM 697 C C . TYR A 1 89 ? -10.348 -8.215 7.226 1.00 96.31 89 TYR A C 1
ATOM 699 O O . TYR A 1 89 ? -10.285 -9.195 7.969 1.00 96.31 89 TYR A O 1
ATOM 707 N N . LEU A 1 90 ? -10.129 -8.315 5.905 1.00 96.62 90 LEU A N 1
ATOM 708 C CA . LEU A 1 90 ? -9.564 -9.532 5.299 1.00 96.62 90 LEU A CA 1
ATOM 709 C C . LEU A 1 90 ? -8.132 -9.724 5.805 1.00 96.62 90 LEU A C 1
ATOM 711 O O . LEU A 1 90 ? -7.766 -10.811 6.244 1.00 96.62 90 LEU A O 1
ATOM 715 N N . VAL A 1 91 ? -7.356 -8.638 5.801 1.00 97.00 91 VAL A N 1
ATOM 716 C CA . VAL A 1 91 ? -6.134 -8.519 6.598 1.00 97.00 91 VAL A CA 1
ATOM 717 C C . VAL A 1 91 ? -6.511 -7.785 7.877 1.00 97.00 91 VAL A C 1
ATOM 719 O O . VAL A 1 91 ? -7.057 -6.682 7.836 1.00 97.00 91 VAL A O 1
ATOM 722 N N . ARG A 1 92 ? -6.273 -8.421 9.028 1.00 95.75 92 ARG A N 1
ATOM 723 C CA . ARG A 1 92 ? -6.788 -7.938 10.320 1.00 95.75 92 ARG A CA 1
ATOM 724 C C . ARG A 1 92 ? -6.235 -6.574 10.713 1.00 95.75 92 ARG A C 1
ATOM 726 O O . ARG A 1 92 ? -6.945 -5.826 11.374 1.00 95.75 92 ARG A O 1
ATOM 733 N N . TYR A 1 93 ? -4.981 -6.315 10.364 1.00 95.69 93 TYR A N 1
ATOM 734 C CA . TYR A 1 93 ? -4.264 -5.055 10.516 1.00 95.69 93 TYR A CA 1
ATOM 735 C C . TYR A 1 93 ? -2.902 -5.171 9.814 1.00 95.69 93 TYR A C 1
ATOM 737 O O . TYR A 1 93 ? -2.440 -6.276 9.527 1.00 95.69 93 TYR A O 1
ATOM 745 N N . ASP A 1 94 ? -2.267 -4.038 9.550 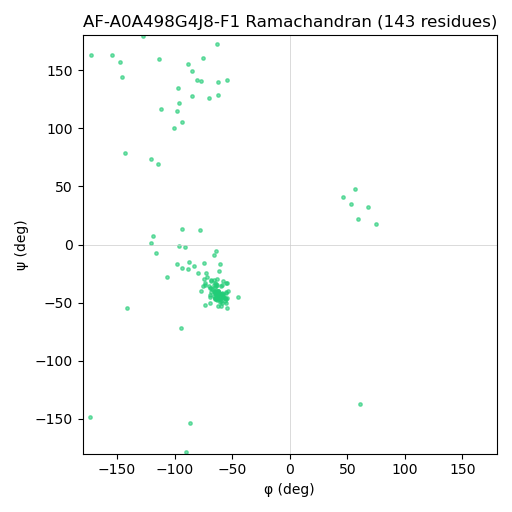1.00 94.25 94 ASP A N 1
ATOM 746 C CA . ASP A 1 94 ? -0.901 -3.949 9.034 1.00 94.25 94 ASP A CA 1
ATOM 747 C C . ASP A 1 94 ? 0.101 -4.560 10.030 1.00 94.25 94 ASP A C 1
ATOM 749 O O . ASP A 1 94 ? 0.076 -4.245 11.216 1.00 94.25 94 ASP A O 1
ATOM 753 N N . GLY A 1 95 ? 0.971 -5.467 9.588 1.00 96.31 95 GLY A N 1
ATOM 754 C CA . GLY A 1 95 ? 1.826 -6.248 10.490 1.00 96.31 95 GLY A CA 1
ATOM 755 C C . GLY A 1 95 ? 1.093 -7.372 11.239 1.00 96.31 95 GLY A C 1
ATOM 756 O O . GLY A 1 95 ? 1.586 -7.870 12.252 1.00 96.31 95 GLY A O 1
ATOM 757 N N . ALA A 1 96 ? -0.092 -7.791 10.789 1.00 97.25 96 ALA A N 1
ATOM 758 C CA . ALA A 1 96 ? -0.667 -9.073 11.199 1.00 97.25 96 ALA A CA 1
ATOM 759 C C . ALA A 1 96 ? 0.048 -10.247 10.489 1.00 97.25 96 ALA A C 1
ATOM 761 O O . ALA A 1 96 ? 0.641 -10.053 9.427 1.00 97.25 96 ALA A O 1
ATOM 762 N N . PRO A 1 97 ? -0.033 -11.492 10.999 1.00 97.62 97 PRO A N 1
ATOM 763 C CA . PRO A 1 97 ? 0.546 -12.652 10.313 1.00 97.62 97 PRO A CA 1
ATOM 764 C C . PRO A 1 97 ? 0.068 -12.826 8.861 1.00 97.62 97 PRO A C 1
ATOM 766 O O . PRO A 1 97 ? 0.838 -13.262 8.009 1.00 97.62 97 PRO A O 1
ATOM 769 N N . GLU A 1 98 ? -1.184 -12.462 8.564 1.00 97.56 98 GLU A N 1
ATOM 770 C CA . GLU A 1 98 ? -1.730 -12.484 7.202 1.00 97.56 98 GLU A CA 1
ATOM 771 C C . GLU A 1 98 ? -1.032 -11.478 6.274 1.00 97.56 98 GLU A C 1
ATOM 773 O O . GLU A 1 98 ? -0.804 -11.775 5.104 1.00 97.56 98 GLU A O 1
ATOM 778 N N . ASP A 1 99 ? -0.656 -10.312 6.802 1.00 97.56 99 ASP A N 1
ATOM 779 C CA . ASP A 1 99 ? 0.060 -9.267 6.064 1.00 97.56 99 ASP A CA 1
ATOM 780 C C . ASP A 1 99 ? 1.488 -9.713 5.714 1.00 97.56 99 ASP A C 1
ATOM 782 O O . ASP A 1 99 ? 1.951 -9.567 4.579 1.00 97.56 99 ASP A O 1
ATOM 786 N N . LEU A 1 100 ? 2.165 -10.382 6.655 1.00 98.06 100 LEU A N 1
ATOM 787 C CA . LEU A 1 100 ? 3.460 -11.011 6.393 1.00 98.06 100 LEU A CA 1
ATOM 788 C C . LEU A 1 100 ? 3.350 -12.117 5.336 1.00 98.06 100 LEU A C 1
ATOM 790 O O . LEU A 1 100 ? 4.205 -12.211 4.457 1.00 98.06 100 LEU A O 1
ATOM 794 N N . ALA A 1 101 ? 2.300 -12.942 5.389 1.00 98.06 101 ALA A N 1
ATOM 795 C CA . ALA A 1 101 ? 2.079 -13.989 4.394 1.00 98.06 101 ALA A CA 1
ATOM 796 C C . ALA A 1 101 ? 1.892 -13.404 2.984 1.00 98.06 101 ALA A C 1
ATOM 798 O O . ALA A 1 101 ? 2.497 -13.900 2.032 1.00 98.06 101 ALA A O 1
ATOM 799 N N . LEU A 1 102 ? 1.122 -12.318 2.852 1.00 97.00 102 LEU A N 1
ATOM 800 C CA . LEU A 1 102 ? 0.981 -11.588 1.589 1.00 97.00 102 LEU A CA 1
ATOM 801 C C . LEU A 1 102 ? 2.308 -10.968 1.145 1.00 97.00 102 LEU A C 1
ATOM 803 O O . LEU A 1 102 ? 2.679 -11.093 -0.022 1.00 97.00 102 LEU A O 1
ATOM 807 N N . THR A 1 103 ? 3.058 -10.368 2.069 1.00 97.19 103 THR A N 1
ATOM 808 C CA . THR A 1 103 ? 4.388 -9.817 1.784 1.00 97.19 103 THR A CA 1
ATOM 809 C C . THR A 1 103 ? 5.310 -10.885 1.202 1.00 97.19 103 THR A C 1
ATOM 811 O O . THR A 1 103 ? 5.927 -10.663 0.163 1.00 97.19 103 THR A O 1
ATOM 814 N N . LEU A 1 104 ? 5.374 -12.067 1.820 1.00 97.56 104 LEU A N 1
ATOM 815 C CA . LEU A 1 104 ? 6.179 -13.186 1.328 1.00 97.56 104 LEU A CA 1
ATOM 816 C C . LEU A 1 104 ? 5.696 -13.668 -0.045 1.00 97.56 104 LEU A C 1
ATOM 818 O O . LEU A 1 104 ? 6.515 -13.848 -0.946 1.00 97.56 104 LEU A O 1
ATOM 822 N N . LEU A 1 105 ? 4.381 -13.817 -0.229 1.00 97.44 105 LEU A N 1
ATOM 823 C CA . LEU A 1 105 ? 3.786 -14.226 -1.501 1.00 97.44 105 LEU A CA 1
ATOM 824 C C . LEU A 1 105 ? 4.194 -13.290 -2.649 1.00 97.44 105 LEU A C 1
ATOM 826 O O . LEU A 1 105 ? 4.603 -13.764 -3.709 1.00 97.44 105 LEU A O 1
ATOM 830 N N . PHE A 1 106 ? 4.126 -11.973 -2.439 1.00 95.94 106 PHE A N 1
ATOM 831 C CA . PHE A 1 106 ? 4.488 -10.983 -3.457 1.00 95.94 106 PHE A CA 1
ATOM 832 C C . PHE A 1 106 ? 6.002 -10.755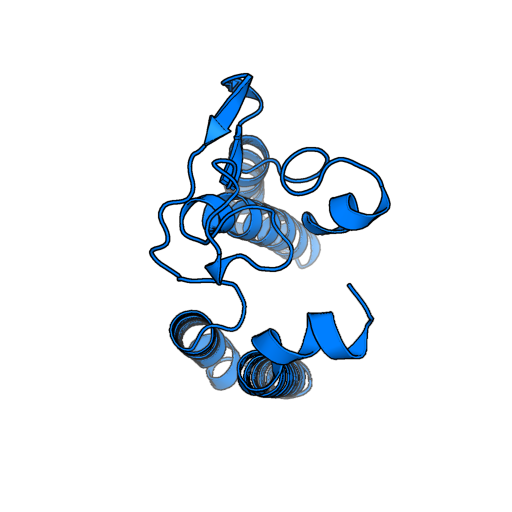 -3.586 1.00 95.94 106 PHE A C 1
ATOM 834 O O . PHE A 1 106 ? 6.471 -10.368 -4.657 1.00 95.94 106 PHE A O 1
ATOM 841 N N . ALA A 1 107 ? 6.786 -11.029 -2.541 1.00 97.25 107 ALA A N 1
ATOM 842 C CA . ALA A 1 107 ? 8.242 -10.911 -2.574 1.00 97.25 107 ALA A CA 1
ATOM 843 C C . ALA A 1 107 ? 8.914 -12.038 -3.374 1.00 97.25 107 ALA A C 1
ATOM 845 O O . ALA A 1 107 ? 9.924 -11.794 -4.039 1.00 97.25 107 ALA A O 1
ATOM 846 N N . VAL A 1 108 ? 8.366 -13.260 -3.339 1.00 96.94 108 VAL A N 1
ATOM 847 C CA . VAL A 1 108 ? 8.975 -14.446 -3.969 1.00 96.94 108 VAL A CA 1
ATOM 848 C C . VAL A 1 108 ? 9.271 -14.248 -5.464 1.00 96.94 108 VAL A C 1
ATOM 850 O O . VAL A 1 108 ? 10.421 -14.471 -5.851 1.00 96.94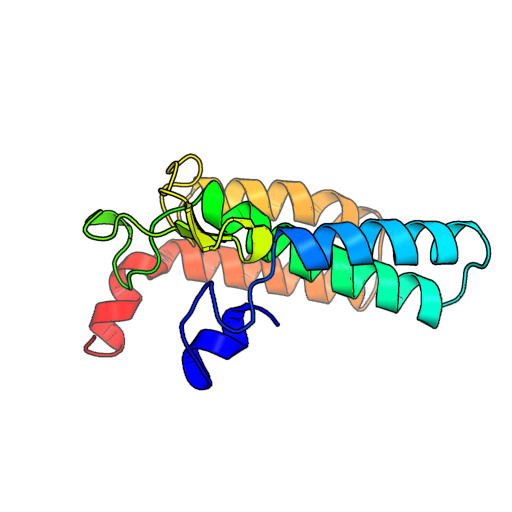 108 VAL A O 1
ATOM 853 N N . PRO A 1 109 ? 8.331 -13.787 -6.317 1.00 95.31 109 PRO A N 1
ATOM 854 C CA . PRO A 1 109 ? 8.618 -13.579 -7.736 1.00 95.31 109 PRO A CA 1
ATOM 855 C C . PRO A 1 109 ? 9.780 -12.610 -7.970 1.00 95.31 109 PRO A C 1
ATOM 857 O O . PRO A 1 109 ? 10.680 -12.911 -8.751 1.00 95.31 109 PRO A O 1
ATOM 860 N N . GLY A 1 110 ? 9.808 -11.480 -7.255 1.00 93.25 110 GLY A N 1
ATOM 861 C CA . GLY A 1 110 ? 10.884 -10.494 -7.373 1.00 93.25 110 GLY A CA 1
ATOM 862 C C . GLY A 1 110 ? 12.232 -11.032 -6.886 1.00 93.25 110 GLY A C 1
ATOM 863 O O . GLY A 1 110 ? 13.263 -10.810 -7.517 1.00 93.25 110 GLY A O 1
ATOM 864 N N . PHE A 1 111 ? 12.233 -11.797 -5.796 1.00 97.06 111 PHE A N 1
ATOM 865 C CA . PHE A 1 111 ? 13.451 -12.401 -5.263 1.00 97.06 111 PHE A CA 1
ATOM 866 C C . PHE A 1 111 ? 14.066 -13.433 -6.222 1.00 97.06 111 PHE A C 1
ATOM 868 O O . PHE A 1 111 ? 15.288 -13.470 -6.392 1.00 97.06 111 PHE A O 1
ATOM 875 N N . LEU A 1 112 ? 13.224 -14.263 -6.848 1.00 97.38 112 LEU A N 1
ATOM 876 C CA . LEU A 1 112 ? 13.657 -15.316 -7.768 1.00 97.38 112 LEU A CA 1
ATOM 877 C C . LEU A 1 112 ? 14.041 -14.768 -9.148 1.00 97.38 112 LEU A C 1
ATOM 879 O O . LEU A 1 112 ? 15.035 -15.216 -9.719 1.00 97.38 112 LEU A O 1
ATOM 883 N N . ALA A 1 113 ? 13.284 -13.800 -9.673 1.00 97.19 113 ALA A N 1
ATOM 884 C CA . ALA A 1 113 ? 13.484 -13.264 -11.019 1.00 97.19 113 ALA A CA 1
ATOM 885 C C . ALA A 1 113 ? 14.705 -12.342 -11.134 1.00 97.19 113 ALA A C 1
ATOM 887 O O . ALA A 1 113 ? 15.319 -12.265 -12.197 1.00 97.19 113 ALA A O 1
ATOM 888 N N . PHE A 1 114 ? 15.071 -11.643 -10.056 1.00 96.44 114 PHE A N 1
ATOM 889 C CA . PHE A 1 114 ? 16.145 -10.652 -10.077 1.00 96.44 114 PHE A CA 1
ATOM 890 C C . PHE A 1 114 ? 17.350 -11.070 -9.224 1.00 96.44 114 PHE A C 1
ATOM 892 O O . PHE A 1 114 ? 17.276 -11.916 -8.328 1.00 96.44 114 PHE A O 1
ATOM 899 N N . SER A 1 115 ? 18.499 -10.462 -9.511 1.00 96.12 115 SER A N 1
ATOM 900 C CA . SER A 1 115 ? 19.762 -10.635 -8.788 1.00 96.12 115 SER A CA 1
ATOM 901 C C . SER A 1 115 ? 20.341 -9.273 -8.373 1.00 96.12 115 SER A C 1
ATOM 903 O O . SER A 1 115 ? 19.736 -8.225 -8.613 1.00 96.12 115 SER A O 1
ATOM 905 N N . GLY A 1 116 ? 21.489 -9.277 -7.688 1.00 96.75 116 GLY A N 1
ATOM 906 C CA . GLY A 1 116 ? 22.172 -8.053 -7.264 1.00 96.75 116 GLY A CA 1
ATOM 907 C C . GLY A 1 116 ? 21.331 -7.187 -6.320 1.00 96.75 116 GLY A C 1
ATOM 908 O O . GLY A 1 116 ? 20.680 -7.696 -5.405 1.00 96.75 116 GLY A O 1
ATOM 909 N N . GLY A 1 117 ? 21.343 -5.871 -6.551 1.00 96.88 117 GLY A N 1
ATOM 910 C CA . GLY A 1 117 ? 20.710 -4.889 -5.665 1.00 96.88 117 GLY A CA 1
ATOM 911 C C . GLY A 1 117 ? 19.205 -5.091 -5.465 1.00 96.88 117 GLY A C 1
ATOM 912 O O . GLY A 1 117 ? 18.715 -4.903 -4.356 1.00 96.88 117 GLY A O 1
ATOM 913 N N . VAL A 1 118 ? 18.474 -5.551 -6.488 1.00 94.88 118 VAL A N 1
ATOM 914 C CA . VAL A 1 118 ? 17.024 -5.801 -6.375 1.00 94.88 118 VAL A CA 1
ATOM 915 C C . VAL A 1 118 ? 16.746 -6.941 -5.397 1.00 94.88 118 VAL A C 1
ATOM 917 O O . VAL A 1 118 ? 15.894 -6.808 -4.522 1.00 94.88 118 VAL A O 1
ATOM 920 N N . ARG A 1 119 ? 17.505 -8.040 -5.488 1.00 97.38 119 ARG A N 1
ATOM 921 C CA . ARG A 1 119 ? 17.354 -9.176 -4.567 1.00 97.38 119 ARG A CA 1
ATOM 922 C C . ARG A 1 119 ? 17.651 -8.768 -3.124 1.00 97.38 119 ARG A C 1
ATOM 924 O O . ARG A 1 119 ? 16.928 -9.175 -2.218 1.00 97.38 119 ARG A O 1
ATOM 931 N N . VAL A 1 120 ? 18.679 -7.939 -2.920 1.00 98.19 120 VAL A N 1
ATOM 932 C CA . VAL A 1 120 ? 19.011 -7.379 -1.601 1.00 98.19 120 VAL A CA 1
ATOM 933 C C . VAL A 1 120 ? 17.872 -6.500 -1.081 1.00 98.19 120 VAL A C 1
ATOM 935 O O . VAL A 1 120 ? 17.453 -6.680 0.057 1.00 98.19 120 VAL A O 1
ATOM 938 N N . ALA A 1 121 ? 17.319 -5.607 -1.907 1.00 97.38 121 ALA A N 1
ATOM 939 C CA . ALA A 1 121 ? 16.210 -4.738 -1.511 1.00 97.38 121 ALA A CA 1
ATOM 940 C C . ALA A 1 121 ? 14.962 -5.537 -1.096 1.00 97.38 121 ALA A C 1
ATOM 942 O O . ALA A 1 121 ? 14.357 -5.237 -0.069 1.00 97.38 121 ALA A O 1
ATOM 943 N N . VAL A 1 122 ? 14.617 -6.593 -1.843 1.00 97.75 122 VAL A N 1
ATOM 944 C CA . VAL A 1 122 ? 13.512 -7.498 -1.488 1.00 97.75 122 VAL A CA 1
ATOM 945 C C . VAL A 1 122 ? 13.784 -8.206 -0.158 1.00 97.75 122 VAL A C 1
ATOM 947 O O . VAL A 1 122 ? 12.915 -8.219 0.711 1.00 97.75 122 VAL A O 1
ATOM 950 N N . ALA A 1 123 ? 14.990 -8.750 0.038 1.00 98.12 123 ALA A N 1
ATOM 951 C CA . ALA A 1 123 ? 15.359 -9.427 1.284 1.00 98.12 123 ALA A CA 1
ATOM 952 C C . ALA A 1 123 ? 15.293 -8.488 2.501 1.00 98.12 123 ALA A C 1
ATOM 954 O O . ALA A 1 123 ? 14.761 -8.865 3.544 1.00 98.12 123 ALA A O 1
ATOM 955 N N . VAL A 1 124 ? 15.779 -7.251 2.354 1.00 98.44 124 VAL A N 1
ATOM 956 C CA . VAL A 1 124 ? 15.686 -6.217 3.393 1.00 98.44 124 VAL A CA 1
ATOM 957 C C . VAL A 1 124 ? 14.226 -5.870 3.682 1.00 98.44 124 VAL A C 1
ATOM 959 O O . VAL A 1 124 ? 13.840 -5.824 4.846 1.00 98.44 124 VAL A O 1
ATOM 962 N N . GLY A 1 125 ? 13.393 -5.692 2.652 1.00 98.00 125 GLY A N 1
ATOM 963 C CA . GLY A 1 125 ? 11.961 -5.431 2.820 1.00 98.00 125 GLY A CA 1
ATOM 964 C C . GLY A 1 125 ? 11.245 -6.538 3.600 1.00 98.00 125 GLY A C 1
ATOM 965 O O . GLY A 1 125 ? 10.500 -6.248 4.533 1.00 98.00 125 GLY A O 1
ATOM 966 N N . VAL A 1 126 ? 11.533 -7.806 3.291 1.00 98.44 126 VAL A N 1
ATOM 967 C CA . VAL A 1 126 ? 10.996 -8.958 4.037 1.00 98.44 126 VAL A CA 1
ATOM 968 C C . VAL A 1 126 ? 11.482 -8.965 5.488 1.00 98.44 126 VAL A C 1
ATOM 970 O O . VAL A 1 126 ? 10.687 -9.217 6.391 1.00 98.44 126 VAL A O 1
ATOM 973 N N . ALA A 1 127 ? 12.757 -8.656 5.740 1.00 98.50 127 ALA A N 1
ATOM 974 C CA . ALA A 1 127 ? 13.288 -8.573 7.101 1.00 98.50 127 ALA A CA 1
ATOM 975 C C . ALA A 1 127 ? 12.594 -7.470 7.921 1.00 98.50 127 ALA A C 1
ATOM 977 O O . ALA A 1 127 ? 12.228 -7.696 9.076 1.00 98.50 127 ALA A O 1
ATOM 978 N N . VAL A 1 128 ? 12.351 -6.305 7.310 1.00 98.38 128 VAL A N 1
ATOM 979 C CA . VAL A 1 128 ? 11.583 -5.212 7.924 1.00 98.38 128 VAL A CA 1
ATOM 980 C C . VAL A 1 128 ? 10.147 -5.650 8.205 1.00 98.38 128 VAL A C 1
ATOM 982 O O . VAL A 1 128 ? 9.669 -5.440 9.316 1.00 98.38 128 VAL A O 1
ATOM 985 N N . ALA A 1 129 ? 9.475 -6.306 7.256 1.00 98.06 129 ALA A N 1
ATOM 986 C CA . ALA A 1 129 ? 8.108 -6.795 7.443 1.00 98.06 129 ALA A CA 1
ATOM 987 C C . ALA A 1 129 ? 8.008 -7.841 8.565 1.00 98.06 129 ALA A C 1
ATOM 989 O O . ALA A 1 129 ? 7.072 -7.807 9.365 1.00 98.06 129 ALA A O 1
ATOM 990 N N . LEU A 1 130 ? 8.988 -8.743 8.669 1.00 98.31 130 LEU A N 1
ATOM 991 C CA . LEU A 1 130 ? 9.067 -9.732 9.744 1.00 98.31 130 LEU A CA 1
ATOM 992 C C . LEU A 1 130 ? 9.224 -9.055 11.111 1.00 98.31 130 LEU A C 1
ATOM 994 O O . LEU A 1 130 ? 8.487 -9.376 12.046 1.00 98.31 130 LEU A O 1
ATOM 998 N N . PHE A 1 131 ? 10.150 -8.098 11.218 1.00 98.12 131 PHE A N 1
ATOM 999 C CA . PHE A 1 131 ? 10.332 -7.307 12.434 1.00 98.12 131 PHE A CA 1
ATOM 1000 C C . PHE A 1 131 ? 9.044 -6.556 12.789 1.00 98.12 131 PHE A C 1
ATOM 1002 O O . PHE A 1 131 ? 8.538 -6.678 13.903 1.00 98.12 131 PHE A O 1
ATOM 1009 N N . TYR A 1 132 ? 8.467 -5.842 11.822 1.00 97.62 132 TYR A N 1
ATOM 1010 C CA . TYR A 1 132 ? 7.230 -5.095 12.005 1.00 97.62 132 TYR A CA 1
ATOM 1011 C C . TYR A 1 132 ? 6.101 -5.991 12.512 1.00 97.62 132 TYR A C 1
ATOM 1013 O O . TYR A 1 132 ? 5.475 -5.679 13.518 1.00 97.62 132 TYR A O 1
ATOM 1021 N N . THR A 1 133 ? 5.918 -7.160 11.902 1.00 98.00 133 THR A N 1
ATOM 1022 C CA . THR A 1 133 ? 4.899 -8.139 12.304 1.00 98.00 133 THR A CA 1
ATOM 1023 C C . THR A 1 133 ? 5.080 -8.603 13.751 1.00 98.00 133 THR A C 1
ATOM 1025 O O . THR A 1 133 ? 4.110 -8.701 14.504 1.00 98.00 133 THR A O 1
ATOM 1028 N N . GLY A 1 134 ? 6.322 -8.852 14.177 1.00 97.81 134 GLY A N 1
ATOM 1029 C CA . GLY A 1 134 ? 6.626 -9.283 15.545 1.00 97.81 134 GLY A CA 1
ATOM 1030 C C . GLY A 1 134 ? 6.373 -8.210 16.610 1.00 97.81 134 GLY A C 1
ATOM 1031 O O . GLY A 1 134 ? 6.024 -8.539 17.745 1.00 97.81 134 GLY A O 1
ATOM 1032 N N . PHE A 1 135 ? 6.523 -6.930 16.256 1.00 97.25 135 PHE A N 1
ATOM 1033 C CA . PHE A 1 135 ? 6.514 -5.824 17.219 1.00 97.25 135 PHE A CA 1
ATOM 1034 C C . PHE A 1 135 ? 5.359 -4.827 17.056 1.00 97.25 135 PHE A C 1
ATOM 1036 O O . PHE A 1 135 ? 5.159 -3.998 17.944 1.00 97.25 135 PHE A O 1
ATOM 1043 N N . ARG A 1 136 ? 4.544 -4.933 16.000 1.00 95.88 136 ARG A N 1
ATOM 1044 C CA . ARG A 1 136 ? 3.475 -3.984 15.634 1.00 95.88 136 ARG A CA 1
ATOM 1045 C C . ARG A 1 136 ? 2.598 -3.542 16.799 1.00 95.88 136 ARG A C 1
ATOM 1047 O O . ARG A 1 136 ? 2.273 -2.361 16.921 1.00 95.88 136 ARG A O 1
ATOM 1054 N N . LYS A 1 137 ? 2.183 -4.494 17.638 1.00 94.94 137 LYS A N 1
ATOM 1055 C CA . LYS A 1 137 ? 1.282 -4.229 18.769 1.00 94.94 137 LYS A CA 1
ATOM 1056 C C . LYS A 1 137 ? 1.949 -3.477 19.921 1.00 94.94 137 LYS A C 1
ATOM 1058 O O . LYS A 1 137 ? 1.250 -2.800 20.659 1.00 94.94 137 LYS A O 1
ATOM 1063 N N . ARG A 1 138 ? 3.274 -3.573 20.052 1.00 94.31 138 ARG A N 1
ATOM 1064 C CA . ARG A 1 138 ? 4.062 -2.881 21.086 1.00 94.31 138 ARG A CA 1
ATOM 1065 C C . ARG A 1 138 ? 4.517 -1.492 20.651 1.00 94.31 138 ARG A C 1
ATOM 1067 O O . ARG A 1 138 ? 4.812 -0.661 21.497 1.00 94.31 138 ARG A O 1
ATOM 1074 N N . MET A 1 139 ? 4.567 -1.225 19.344 1.00 92.62 139 MET A N 1
ATOM 1075 C CA . MET A 1 139 ? 5.033 0.063 18.823 1.00 92.62 139 MET A CA 1
ATOM 1076 C C . MET A 1 139 ? 4.284 1.271 19.411 1.00 92.62 139 MET A C 1
ATOM 1078 O O . MET A 1 139 ? 4.977 2.191 19.835 1.00 92.62 139 MET A O 1
ATOM 1082 N N . PRO A 1 140 ? 2.936 1.291 19.522 1.00 91.69 140 PRO A N 1
ATOM 1083 C CA . PRO A 1 140 ? 2.245 2.421 20.150 1.00 91.69 140 PRO A CA 1
ATOM 1084 C C . PRO A 1 140 ? 2.756 2.720 21.570 1.00 91.69 140 PRO A C 1
ATOM 1086 O O . PRO A 1 140 ? 3.037 3.866 21.904 1.00 91.69 140 PRO A O 1
ATOM 1089 N N . GLU A 1 141 ? 3.002 1.676 22.368 1.00 91.19 141 GLU A N 1
ATOM 1090 C CA . GLU A 1 141 ? 3.524 1.801 23.736 1.00 91.19 141 GLU A CA 1
ATOM 1091 C C . GLU A 1 141 ? 4.940 2.393 23.762 1.00 91.19 141 GLU A C 1
ATOM 1093 O O . GLU A 1 141 ? 5.234 3.252 24.588 1.00 91.19 141 GLU A O 1
ATOM 1098 N N . TRP A 1 142 ? 5.814 1.979 22.840 1.00 91.69 142 TRP A N 1
ATOM 1099 C CA . TRP A 1 142 ? 7.186 2.493 22.746 1.00 91.69 142 TRP A CA 1
ATOM 1100 C C . TRP A 1 142 ? 7.259 3.972 22.375 1.00 91.69 142 TRP A C 1
ATOM 1102 O O . TRP A 1 142 ? 8.195 4.658 22.779 1.00 91.69 142 TRP A O 1
ATOM 1112 N N . PHE A 1 143 ? 6.282 4.453 21.608 1.00 86.88 143 PHE A N 1
ATOM 1113 C CA . PHE A 1 143 ? 6.199 5.847 21.181 1.00 86.88 143 PHE A CA 1
ATOM 1114 C C . PHE A 1 143 ? 5.293 6.702 22.080 1.00 86.88 143 PHE A C 1
ATOM 1116 O O . PHE A 1 143 ? 5.189 7.904 21.853 1.00 86.88 143 PHE A O 1
ATOM 1123 N N . GLY A 1 144 ? 4.669 6.111 23.105 1.00 85.19 144 GLY A N 1
ATOM 1124 C CA . GLY A 1 144 ? 3.783 6.819 24.031 1.00 85.19 144 GLY A CA 1
ATOM 1125 C C . GLY A 1 144 ? 2.481 7.313 23.391 1.00 85.19 144 GLY A C 1
ATOM 1126 O O . GLY A 1 144 ? 1.979 8.362 23.794 1.00 85.19 144 GLY A O 1
ATOM 1127 N N . ILE A 1 145 ? 1.961 6.581 22.396 1.00 77.69 145 ILE A N 1
ATOM 1128 C CA . ILE A 1 145 ? 0.756 6.920 21.613 1.00 77.69 145 ILE A CA 1
ATOM 1129 C C . ILE A 1 145 ? -0.315 5.816 21.615 1.00 77.69 145 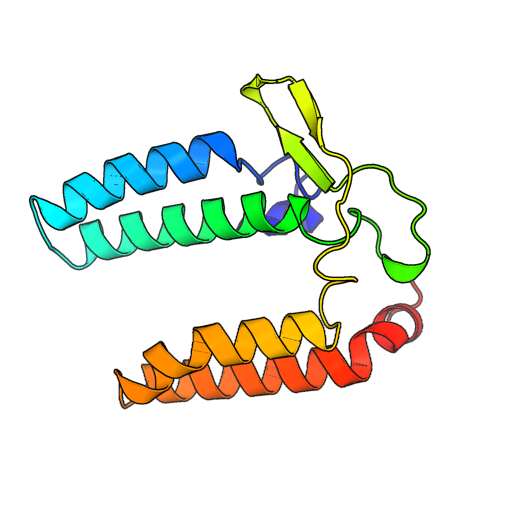ILE A C 1
ATOM 1131 O O . ILE A 1 145 ? -0.041 4.622 21.908 1.00 77.69 145 ILE A O 1
#